Protein AF-A0A2N9EMF6-F1 (afdb_monomer_lite)

Organism: Fagus sylvatica (NCBI:txid28930)

Sequence (81 aa):
MAEIELKTAPADFRFPTTNQTRHCFTRYIEFHRCLAAKGEESGECERFSKYYRSLCPGSCESDIIGKSSQHVLKMVVNLWL

Structure (mmCIF, N/CA/C/O backbone):
data_AF-A0A2N9EMF6-F1
#
_entry.id   AF-A0A2N9EMF6-F1
#
loop_
_atom_site.group_PDB
_atom_site.id
_atom_site.type_symbol
_atom_site.label_atom_id
_atom_site.label_alt_id
_atom_site.label_comp_id
_atom_site.label_asym_id
_atom_site.label_entity_id
_atom_site.label_seq_id
_atom_site.pdbx_PDB_ins_code
_atom_site.Cartn_x
_atom_site.Cartn_y
_atom_site.Cartn_z
_atom_site.occupancy
_atom_site.B_iso_or_equiv
_atom_site.auth_seq_id
_atom_site.auth_comp_id
_atom_site.auth_asym_id
_atom_site.auth_atom_id
_atom_site.pdbx_PDB_model_num
ATOM 1 N N . MET A 1 1 ? 12.813 -8.359 28.581 1.00 39.81 1 MET A N 1
ATOM 2 C CA . MET A 1 1 ? 13.161 -8.897 27.250 1.00 39.81 1 MET A CA 1
ATOM 3 C C . MET A 1 1 ? 12.135 -8.367 26.266 1.00 39.81 1 MET A C 1
ATOM 5 O O . MET A 1 1 ? 10.976 -8.732 26.377 1.00 39.81 1 MET A O 1
ATOM 9 N N . ALA A 1 2 ? 12.507 -7.398 25.429 1.00 55.03 2 ALA A N 1
ATOM 10 C CA . ALA A 1 2 ? 11.622 -6.928 24.367 1.00 55.03 2 ALA A CA 1
ATOM 11 C C . ALA A 1 2 ? 11.687 -7.959 23.235 1.00 55.03 2 ALA A C 1
ATOM 13 O O . ALA A 1 2 ? 12.754 -8.179 22.665 1.00 55.03 2 ALA A O 1
ATOM 14 N N . GLU A 1 3 ? 10.580 -8.645 22.980 1.00 65.12 3 GLU A N 1
ATOM 15 C CA . GLU A 1 3 ? 10.453 -9.584 21.871 1.00 65.12 3 GLU A CA 1
ATOM 16 C C . GLU A 1 3 ? 10.383 -8.775 20.571 1.00 65.12 3 GLU A C 1
ATOM 18 O O . GLU A 1 3 ? 9.442 -8.014 20.346 1.00 65.12 3 GLU A O 1
ATOM 23 N N . ILE A 1 4 ? 11.431 -8.854 19.747 1.00 67.06 4 ILE A N 1
ATOM 24 C CA . ILE A 1 4 ? 11.465 -8.170 18.452 1.00 67.06 4 ILE A CA 1
ATOM 25 C C . ILE A 1 4 ? 10.616 -8.999 17.487 1.00 67.06 4 ILE A C 1
ATOM 27 O O . ILE A 1 4 ? 11.107 -9.913 16.828 1.00 67.06 4 ILE A O 1
ATOM 31 N N . GLU A 1 5 ? 9.322 -8.696 17.414 1.00 65.62 5 GLU A N 1
ATOM 32 C CA . GLU A 1 5 ? 8.444 -9.280 16.404 1.00 65.62 5 GLU A CA 1
ATOM 33 C C . GLU A 1 5 ? 8.777 -8.695 15.023 1.00 65.62 5 GLU A C 1
ATOM 35 O O . GLU A 1 5 ? 8.381 -7.580 14.673 1.00 65.62 5 GLU A O 1
ATOM 40 N N . LEU A 1 6 ? 9.493 -9.468 14.203 1.00 66.25 6 LEU A N 1
ATOM 41 C CA . LEU A 1 6 ? 9.736 -9.151 12.794 1.00 66.25 6 LEU A CA 1
ATOM 42 C C . LEU A 1 6 ? 8.450 -9.364 11.977 1.00 66.25 6 LEU A C 1
ATOM 44 O O . LEU A 1 6 ? 8.266 -10.384 11.316 1.00 66.25 6 LEU A O 1
ATOM 48 N N . LYS A 1 7 ? 7.537 -8.390 12.033 1.00 67.81 7 LYS A N 1
ATOM 49 C CA . LYS A 1 7 ? 6.314 -8.359 11.220 1.00 67.81 7 LYS A CA 1
ATOM 50 C C . LYS A 1 7 ? 6.548 -7.523 9.963 1.00 67.81 7 LYS A C 1
ATOM 52 O O . LYS A 1 7 ? 6.836 -6.333 10.042 1.00 67.81 7 LYS A O 1
ATOM 57 N N . THR A 1 8 ? 6.402 -8.154 8.801 1.00 77.12 8 THR A N 1
ATOM 58 C CA . THR A 1 8 ? 6.449 -7.502 7.483 1.00 77.12 8 THR A CA 1
ATOM 59 C C . THR A 1 8 ? 5.077 -7.545 6.806 1.00 77.12 8 THR A C 1
ATOM 61 O O . THR A 1 8 ? 4.123 -8.124 7.337 1.00 77.12 8 THR A O 1
ATOM 64 N N . ALA A 1 9 ? 4.951 -6.903 5.645 1.00 78.06 9 ALA A N 1
ATOM 65 C CA . ALA A 1 9 ? 3.740 -6.979 4.842 1.00 78.06 9 ALA A CA 1
ATOM 66 C C . ALA A 1 9 ? 3.440 -8.442 4.443 1.00 78.06 9 ALA A C 1
ATOM 68 O O . ALA A 1 9 ? 4.358 -9.168 4.054 1.00 78.06 9 ALA A O 1
ATOM 69 N N . PRO A 1 10 ? 2.177 -8.898 4.528 1.00 79.38 10 PRO A N 1
ATOM 70 C CA . PRO A 1 10 ? 1.814 -10.252 4.126 1.00 79.38 10 PRO A CA 1
ATOM 71 C C . PRO A 1 10 ? 2.007 -10.452 2.617 1.00 79.38 10 PRO A C 1
ATOM 73 O O . PRO A 1 10 ? 1.875 -9.510 1.831 1.00 79.38 10 PRO A O 1
ATOM 76 N N . ALA A 1 11 ? 2.272 -11.694 2.210 1.00 77.25 11 ALA A N 1
ATOM 77 C CA . ALA A 1 11 ? 2.334 -12.055 0.799 1.00 77.25 11 ALA A CA 1
ATOM 78 C C . ALA A 1 11 ? 0.969 -11.825 0.130 1.00 77.25 11 ALA A C 1
ATOM 80 O O . ALA A 1 11 ? -0.061 -12.302 0.608 1.00 77.25 11 ALA A O 1
ATOM 81 N N . ASP A 1 12 ? 0.965 -11.088 -0.980 1.00 80.56 12 ASP A N 1
ATOM 82 C CA . ASP A 1 12 ? -0.231 -10.819 -1.772 1.00 80.56 12 ASP A CA 1
ATOM 83 C C . ASP A 1 12 ? -0.196 -11.676 -3.038 1.00 80.56 12 ASP A C 1
ATOM 85 O O . ASP A 1 12 ? 0.533 -11.383 -3.987 1.00 80.56 12 ASP A O 1
ATOM 89 N N . PHE A 1 13 ? -0.988 -12.751 -3.054 1.00 81.06 13 PHE A N 1
ATOM 90 C CA . PHE A 1 13 ? -1.036 -13.705 -4.167 1.00 81.06 13 PHE A CA 1
ATOM 91 C C . PHE A 1 13 ? -1.495 -13.084 -5.495 1.00 81.06 13 PHE A C 1
ATOM 93 O O . PHE A 1 13 ? -1.301 -13.693 -6.545 1.00 81.06 13 PHE A O 1
ATOM 100 N N . ARG A 1 14 ? -2.058 -11.865 -5.486 1.00 81.69 14 ARG A N 1
ATOM 101 C CA . ARG A 1 14 ? -2.374 -11.115 -6.715 1.00 81.69 14 ARG A CA 1
ATOM 102 C C . ARG A 1 14 ? -1.119 -10.719 -7.492 1.00 81.69 14 ARG A C 1
ATOM 104 O O . ARG A 1 14 ? -1.199 -10.460 -8.691 1.00 81.69 14 ARG A O 1
ATOM 111 N N . PHE A 1 15 ? 0.032 -10.669 -6.823 1.00 79.12 15 PHE A N 1
ATOM 112 C CA . PHE A 1 15 ? 1.316 -10.293 -7.404 1.00 79.12 15 PHE A CA 1
ATOM 113 C C . PHE A 1 15 ? 2.324 -11.453 -7.266 1.00 79.12 15 PHE A C 1
ATOM 115 O O . PHE A 1 15 ? 3.253 -11.362 -6.465 1.00 79.12 15 PHE A O 1
ATOM 122 N N . PRO A 1 16 ? 2.184 -12.547 -8.049 1.00 80.94 16 PRO A N 1
ATOM 123 C CA . PRO A 1 16 ? 3.079 -13.710 -7.970 1.00 80.94 16 PRO A CA 1
ATOM 124 C C . PRO A 1 16 ? 4.471 -13.450 -8.572 1.00 80.94 16 PRO A C 1
ATOM 126 O O . PRO A 1 16 ? 5.364 -14.288 -8.482 1.00 80.94 16 PRO A O 1
ATOM 129 N N . THR A 1 17 ? 4.660 -12.309 -9.233 1.00 82.44 17 THR A N 1
ATOM 130 C CA . THR A 1 17 ? 5.910 -11.949 -9.902 1.00 82.44 17 THR A CA 1
ATOM 131 C C . THR A 1 17 ? 6.935 -11.394 -8.919 1.00 82.44 17 THR A C 1
ATOM 133 O O . THR A 1 17 ? 6.592 -10.610 -8.040 1.00 82.44 17 THR A O 1
ATOM 136 N N . THR A 1 18 ? 8.218 -11.673 -9.151 1.00 80.31 18 THR A N 1
ATOM 137 C CA . THR A 1 18 ? 9.334 -11.118 -8.361 1.00 80.31 18 THR A CA 1
ATOM 138 C C . THR A 1 18 ? 9.389 -9.584 -8.389 1.00 80.31 18 THR A C 1
ATOM 140 O O . THR A 1 18 ? 9.874 -8.962 -7.449 1.00 80.31 18 THR A O 1
ATOM 143 N N . ASN A 1 19 ? 8.866 -8.947 -9.442 1.00 80.25 19 ASN A N 1
ATOM 144 C CA . ASN A 1 19 ? 8.790 -7.491 -9.531 1.00 80.25 19 ASN A CA 1
ATOM 145 C C . ASN A 1 19 ? 7.664 -6.935 -8.630 1.00 80.25 19 ASN A C 1
ATOM 147 O O . ASN A 1 19 ? 6.481 -7.041 -8.958 1.00 80.25 19 ASN A O 1
ATOM 151 N N . GLN A 1 20 ? 8.046 -6.302 -7.515 1.00 78.06 20 GLN A N 1
ATOM 152 C CA . GLN A 1 20 ? 7.127 -5.748 -6.511 1.00 78.06 20 GLN A CA 1
ATOM 153 C C . GLN A 1 20 ? 6.670 -4.304 -6.795 1.00 78.06 20 GLN A C 1
ATOM 155 O O . GLN A 1 20 ? 5.932 -3.732 -5.994 1.00 78.06 20 GLN A O 1
ATOM 160 N N . THR A 1 21 ? 7.028 -3.697 -7.934 1.00 80.00 21 THR A N 1
ATOM 161 C CA . THR A 1 21 ? 6.678 -2.294 -8.235 1.00 80.00 21 THR A CA 1
ATOM 162 C C . THR A 1 21 ? 5.162 -2.062 -8.232 1.00 80.00 21 THR A C 1
ATOM 164 O O . THR A 1 21 ? 4.683 -1.081 -7.662 1.00 80.00 21 THR A O 1
ATOM 167 N N . ARG A 1 22 ? 4.374 -2.982 -8.813 1.00 79.00 22 ARG A N 1
ATOM 168 C CA . ARG A 1 22 ? 2.898 -2.896 -8.786 1.00 79.00 22 ARG A CA 1
ATOM 169 C C . ARG A 1 22 ? 2.321 -3.124 -7.389 1.00 79.00 22 ARG A C 1
ATOM 171 O O . ARG A 1 22 ? 1.325 -2.490 -7.036 1.00 79.00 22 ARG A O 1
ATOM 178 N N . HIS A 1 23 ? 2.945 -3.999 -6.603 1.00 83.75 23 HIS A N 1
ATOM 179 C CA . HIS A 1 23 ? 2.515 -4.283 -5.240 1.00 83.75 23 HIS A CA 1
ATOM 180 C C . HIS A 1 23 ? 2.742 -3.061 -4.341 1.00 83.75 23 HIS A C 1
ATOM 182 O O . HIS A 1 23 ? 1.799 -2.619 -3.685 1.00 83.75 23 HIS A O 1
ATOM 188 N N . CYS A 1 24 ? 3.925 -2.436 -4.401 1.00 83.31 24 CYS A N 1
ATOM 189 C CA . CYS A 1 24 ? 4.169 -1.183 -3.689 1.00 83.31 24 CYS A CA 1
ATOM 190 C C . CYS A 1 24 ? 3.148 -0.103 -4.086 1.00 83.31 24 CYS A C 1
ATOM 192 O O . CYS A 1 24 ? 2.499 0.479 -3.217 1.00 83.31 24 CYS A O 1
ATOM 194 N N . PHE A 1 25 ? 2.952 0.134 -5.388 1.00 81.62 25 PHE A N 1
ATOM 195 C CA . PHE A 1 25 ? 2.038 1.180 -5.858 1.00 81.62 25 PHE A CA 1
ATOM 196 C C . PHE A 1 25 ? 0.600 0.976 -5.359 1.00 81.62 25 PHE A C 1
ATOM 198 O O . PHE A 1 25 ? -0.067 1.926 -4.951 1.00 81.62 25 PHE A O 1
ATOM 205 N N . THR A 1 26 ? 0.135 -0.274 -5.333 1.00 83.00 26 THR A N 1
ATOM 206 C CA . THR A 1 26 ? -1.199 -0.614 -4.823 1.00 83.00 26 THR A CA 1
ATOM 207 C C . THR A 1 26 ? -1.329 -0.275 -3.337 1.00 83.00 26 THR A C 1
ATOM 209 O O . THR A 1 26 ? -2.303 0.361 -2.941 1.00 83.00 26 THR A O 1
ATOM 212 N N . ARG A 1 27 ? -0.327 -0.621 -2.516 1.00 85.19 27 ARG A N 1
ATOM 213 C CA . ARG A 1 27 ? -0.327 -0.314 -1.074 1.00 85.19 27 ARG A CA 1
ATOM 214 C C . ARG A 1 27 ? -0.207 1.179 -0.780 1.00 85.19 27 ARG A C 1
ATOM 216 O O . ARG A 1 27 ? -0.859 1.665 0.139 1.00 85.19 27 ARG A O 1
ATOM 223 N N . TYR A 1 28 ? 0.564 1.909 -1.584 1.00 82.38 28 TYR A N 1
ATOM 224 C CA . TYR A 1 28 ? 0.652 3.367 -1.506 1.00 82.38 28 TYR A CA 1
ATOM 225 C C . TYR A 1 28 ? -0.714 4.028 -1.751 1.00 82.38 28 TYR A C 1
ATOM 227 O O . TYR A 1 28 ? -1.152 4.871 -0.969 1.00 82.38 28 TYR A O 1
ATOM 235 N N . ILE A 1 29 ? -1.440 3.596 -2.790 1.00 84.19 29 ILE A N 1
ATOM 236 C CA . ILE A 1 29 ? -2.793 4.099 -3.066 1.00 84.19 29 ILE A CA 1
ATOM 237 C C . ILE A 1 29 ? -3.754 3.752 -1.927 1.00 84.19 29 ILE A C 1
ATOM 239 O O . ILE A 1 29 ? -4.545 4.603 -1.530 1.00 84.19 29 ILE A O 1
ATOM 243 N N . GLU A 1 30 ? -3.714 2.526 -1.402 1.00 85.69 30 GLU A N 1
ATOM 244 C CA . GLU A 1 30 ? -4.567 2.109 -0.280 1.00 85.69 30 GLU A CA 1
ATOM 245 C C . GLU A 1 30 ? -4.353 2.994 0.956 1.00 85.69 30 GLU A C 1
ATOM 247 O O . GLU A 1 30 ? -5.328 3.432 1.567 1.00 85.69 30 GLU A O 1
ATOM 252 N N . PHE A 1 31 ? -3.098 3.330 1.273 1.00 85.62 31 PHE A N 1
ATOM 253 C CA . PHE A 1 31 ? -2.766 4.250 2.359 1.00 85.62 31 PHE A CA 1
ATOM 254 C C . PHE A 1 31 ? -3.358 5.648 2.131 1.00 85.62 31 PHE A C 1
ATOM 256 O O . PHE A 1 31 ? -4.079 6.156 2.989 1.00 85.62 31 PHE A O 1
ATOM 263 N N . HIS A 1 32 ? -3.137 6.249 0.959 1.00 84.75 32 HIS A N 1
ATOM 264 C CA . HIS A 1 32 ? -3.655 7.590 0.668 1.00 84.75 32 HIS 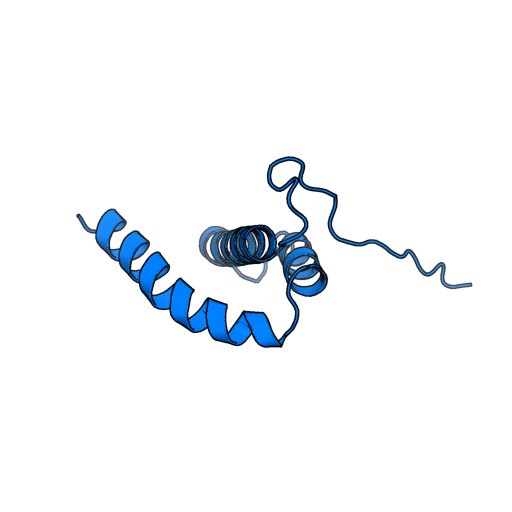A CA 1
ATOM 265 C C . HIS A 1 32 ? -5.182 7.641 0.542 1.00 84.75 32 HIS A C 1
ATOM 267 O O . HIS A 1 32 ? -5.798 8.625 0.942 1.00 84.75 32 HIS A O 1
ATOM 273 N N . ARG A 1 33 ? -5.817 6.572 0.049 1.00 85.06 33 ARG A N 1
ATOM 274 C CA . ARG A 1 33 ? -7.281 6.435 0.064 1.00 85.06 33 ARG A CA 1
ATOM 275 C C . ARG A 1 33 ? -7.823 6.350 1.483 1.00 85.06 33 ARG A C 1
ATOM 277 O O . ARG A 1 33 ? -8.850 6.955 1.765 1.00 85.06 33 ARG 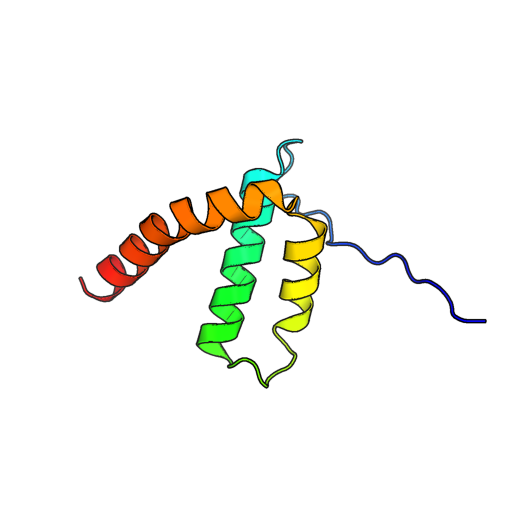A O 1
ATOM 284 N N . CYS A 1 34 ? -7.139 5.620 2.363 1.00 85.44 34 CYS A N 1
ATOM 285 C CA . CYS A 1 34 ? -7.506 5.543 3.771 1.00 85.44 34 CYS A CA 1
ATOM 286 C C . CYS A 1 34 ? -7.420 6.926 4.431 1.00 85.44 34 CYS A C 1
ATOM 288 O O . CYS A 1 34 ? -8.383 7.346 5.068 1.00 85.44 34 CYS A O 1
ATOM 290 N N . LEU A 1 35 ? -6.330 7.668 4.197 1.00 84.31 35 LEU A N 1
ATOM 291 C CA . LEU A 1 35 ? -6.177 9.036 4.700 1.00 84.31 35 LEU A CA 1
ATOM 292 C C . LEU A 1 35 ? -7.280 9.971 4.190 1.00 84.31 35 LEU A C 1
ATOM 294 O O . LEU A 1 35 ? -7.862 10.708 4.978 1.00 84.31 35 LEU A O 1
ATOM 298 N N . ALA A 1 36 ? -7.606 9.911 2.895 1.00 84.00 36 ALA A N 1
ATOM 299 C CA . ALA A 1 36 ? -8.653 10.744 2.305 1.00 84.00 36 ALA A CA 1
ATOM 300 C C . ALA A 1 36 ? -10.062 10.406 2.827 1.00 84.00 36 ALA A C 1
ATOM 302 O O . ALA A 1 36 ? -10.898 11.296 2.945 1.00 84.00 36 ALA A O 1
ATOM 303 N N . ALA A 1 37 ? -10.337 9.132 3.126 1.00 84.75 37 ALA A N 1
ATOM 304 C CA . ALA A 1 37 ? -11.653 8.684 3.578 1.00 84.75 37 ALA A CA 1
ATOM 305 C C . ALA A 1 37 ? -11.871 8.845 5.090 1.00 84.75 37 ALA A C 1
ATOM 307 O O . ALA A 1 37 ? -12.984 9.147 5.511 1.00 84.75 37 ALA A O 1
ATOM 308 N N . LYS A 1 38 ? -10.840 8.592 5.906 1.00 80.12 38 LYS A N 1
ATOM 309 C CA . LYS A 1 38 ? -10.957 8.516 7.373 1.00 80.12 38 LYS A CA 1
ATOM 310 C C . LYS A 1 38 ? -10.257 9.647 8.126 1.00 80.12 38 LYS A C 1
ATOM 312 O O . LYS A 1 38 ? -10.539 9.836 9.304 1.00 80.12 38 LYS A O 1
ATOM 317 N N . GLY A 1 39 ? -9.368 10.394 7.474 1.00 71.31 39 GLY A N 1
ATOM 318 C CA . GLY A 1 39 ? -8.505 11.372 8.133 1.00 71.31 39 GLY A CA 1
ATOM 319 C C . GLY A 1 39 ? -7.310 10.727 8.847 1.00 71.31 39 GLY A C 1
ATOM 320 O O . GLY A 1 39 ? -7.329 9.547 9.216 1.00 71.31 39 GLY A O 1
ATOM 321 N N . GLU A 1 40 ? -6.251 11.518 9.025 1.00 69.69 40 GLU A N 1
ATOM 322 C CA . GLU A 1 40 ? -4.961 11.105 9.609 1.00 69.69 40 GLU A CA 1
ATOM 323 C C . GLU A 1 40 ? -5.084 10.632 11.074 1.00 69.69 40 GLU A C 1
ATOM 325 O O . GLU A 1 40 ? -4.312 9.794 11.532 1.00 69.69 40 GLU A O 1
ATOM 330 N N . GLU A 1 41 ? -6.134 11.078 11.766 1.00 63.88 41 GLU A N 1
ATOM 331 C CA . GLU A 1 41 ? -6.378 10.888 13.203 1.00 63.88 41 GLU A CA 1
ATOM 332 C C . GLU A 1 41 ? -6.890 9.487 13.589 1.00 63.88 41 GLU A C 1
ATOM 334 O O . GLU A 1 41 ? -6.931 9.135 14.765 1.00 63.88 41 GLU A O 1
ATOM 339 N N . SER A 1 42 ? -7.319 8.669 12.621 1.00 63.16 42 SER A N 1
ATOM 340 C CA . SER A 1 42 ? -8.019 7.411 12.929 1.00 63.16 42 SER A CA 1
ATOM 341 C C . SER A 1 42 ? -7.098 6.268 13.375 1.00 63.16 42 SER A C 1
ATOM 343 O O . SER A 1 42 ? -7.590 5.264 13.885 1.00 63.16 42 SER A O 1
ATOM 345 N N . GLY A 1 43 ? -5.777 6.352 13.159 1.00 73.56 43 GLY A N 1
ATOM 346 C CA . GLY A 1 43 ? -4.822 5.257 13.425 1.00 73.56 43 GLY A CA 1
ATOM 347 C C . GLY A 1 43 ? -5.038 3.991 12.569 1.00 73.56 43 GLY A C 1
ATOM 348 O O . GLY A 1 43 ? -4.122 3.196 12.365 1.00 73.56 43 GLY A O 1
ATOM 349 N N . GLU A 1 44 ? -6.217 3.826 11.966 1.00 77.25 44 GLU A N 1
ATOM 350 C CA . GLU A 1 44 ? -6.586 2.706 11.101 1.00 77.25 44 GLU A CA 1
ATOM 351 C C . GLU A 1 44 ? -5.727 2.650 9.828 1.00 77.25 44 GLU A C 1
ATOM 353 O O . GLU A 1 44 ? -5.472 1.572 9.283 1.00 77.25 44 GLU A O 1
ATOM 358 N N . CYS A 1 45 ? -5.218 3.800 9.378 1.00 83.12 45 CYS A N 1
ATOM 359 C CA . CYS A 1 45 ? -4.352 3.894 8.206 1.00 83.12 45 CYS A CA 1
ATOM 360 C C . CYS A 1 45 ? -2.882 3.536 8.494 1.00 83.12 45 CYS A C 1
ATOM 362 O O . CYS A 1 45 ? -2.113 3.296 7.561 1.00 83.12 45 CYS A O 1
ATOM 364 N N . GLU A 1 46 ? -2.478 3.423 9.766 1.00 83.75 46 GLU A N 1
ATOM 365 C CA . GLU A 1 46 ? -1.096 3.115 10.162 1.00 83.75 46 GLU A CA 1
ATOM 366 C C . GLU A 1 46 ? -0.662 1.714 9.702 1.00 83.75 46 GLU A C 1
ATOM 368 O O . GLU A 1 46 ? 0.492 1.477 9.344 1.00 83.75 46 GLU A O 1
ATOM 373 N N . ARG A 1 47 ? -1.602 0.766 9.625 1.00 81.31 47 ARG A N 1
ATOM 374 C CA . ARG A 1 47 ? -1.323 -0.572 9.090 1.00 81.31 47 ARG A CA 1
ATOM 375 C C . ARG A 1 47 ? -0.890 -0.516 7.623 1.00 81.31 47 ARG A C 1
ATOM 377 O O . ARG A 1 47 ? 0.064 -1.193 7.239 1.00 81.31 47 ARG A O 1
ATOM 384 N N . PHE A 1 48 ? -1.559 0.305 6.814 1.00 81.94 48 PHE A N 1
ATOM 385 C CA . PHE A 1 48 ? -1.182 0.515 5.415 1.00 81.94 48 PHE A CA 1
ATOM 386 C C . PHE A 1 48 ? 0.133 1.287 5.300 1.00 81.94 48 PHE A C 1
ATOM 388 O O . PHE A 1 48 ? 0.915 1.013 4.38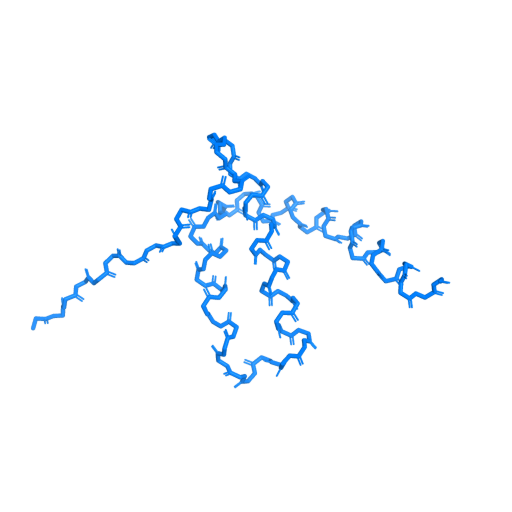7 1.00 81.94 48 PHE A O 1
ATOM 395 N N . SER A 1 49 ? 0.414 2.178 6.262 1.00 82.38 49 SER A N 1
ATOM 396 C CA . SER A 1 49 ? 1.671 2.926 6.311 1.00 82.38 49 SER A CA 1
ATOM 397 C C . SER A 1 49 ? 2.885 2.005 6.473 1.00 82.38 49 SER A C 1
ATOM 399 O O . SER A 1 49 ? 3.863 2.099 5.731 1.00 82.38 49 SER A O 1
ATOM 401 N N . LYS A 1 50 ? 2.780 1.028 7.380 1.00 84.62 50 LYS A N 1
ATOM 402 C CA . LYS A 1 50 ? 3.809 0.001 7.592 1.00 84.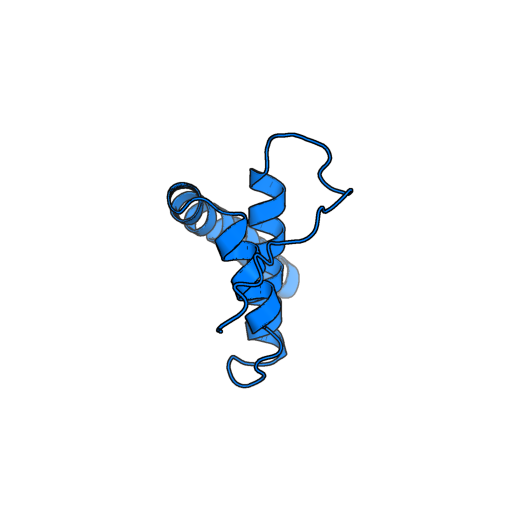62 50 LYS A CA 1
ATOM 403 C C . LYS A 1 50 ? 4.026 -0.838 6.334 1.00 84.62 50 LYS A C 1
ATOM 405 O O . LYS A 1 50 ? 5.165 -1.063 5.942 1.00 84.62 50 LYS A O 1
ATOM 410 N N . TYR A 1 51 ? 2.953 -1.242 5.655 1.00 84.38 51 TYR A N 1
ATOM 411 C CA . TYR A 1 51 ? 3.057 -2.090 4.465 1.00 84.38 51 TYR A CA 1
ATOM 412 C C . TYR A 1 51 ? 3.718 -1.402 3.272 1.00 84.38 51 TYR A C 1
ATOM 414 O O . TYR A 1 51 ? 4.579 -2.018 2.643 1.00 84.38 51 TYR A O 1
ATOM 422 N N . TYR A 1 52 ? 3.366 -0.149 2.958 1.00 80.75 52 TYR A N 1
ATOM 423 C CA . TYR A 1 52 ? 4.016 0.538 1.835 1.00 80.75 52 TYR A CA 1
ATOM 424 C C . TYR A 1 52 ? 5.506 0.783 2.125 1.00 80.75 52 TYR A C 1
ATOM 426 O O . TYR A 1 52 ? 6.327 0.585 1.233 1.00 80.75 52 TYR A O 1
ATOM 434 N N . ARG A 1 53 ? 5.868 1.125 3.373 1.00 82.12 53 ARG A N 1
ATOM 435 C CA . ARG A 1 53 ? 7.265 1.351 3.789 1.00 82.12 53 ARG A CA 1
ATOM 436 C C . ARG A 1 53 ? 8.115 0.085 3.737 1.00 82.12 53 ARG A C 1
ATOM 438 O O . ARG A 1 53 ? 9.294 0.163 3.423 1.00 82.12 53 ARG A O 1
ATOM 445 N N . SER A 1 54 ? 7.533 -1.078 4.033 1.00 83.88 54 SER A N 1
ATOM 446 C CA . SER A 1 54 ? 8.241 -2.361 3.930 1.00 83.88 54 SER A CA 1
ATOM 447 C C . SER A 1 54 ? 8.401 -2.852 2.488 1.00 83.88 54 SER A C 1
ATOM 449 O O . SER A 1 54 ? 9.335 -3.597 2.207 1.00 83.88 54 SER A O 1
ATOM 451 N N . LEU A 1 55 ? 7.486 -2.482 1.584 1.00 80.81 55 LEU A N 1
ATOM 452 C CA . LEU A 1 55 ? 7.461 -2.979 0.203 1.00 80.81 55 LEU A CA 1
ATOM 453 C C . LEU A 1 55 ? 8.168 -2.062 -0.798 1.00 80.81 55 LEU A C 1
ATOM 455 O O . LEU A 1 55 ? 8.655 -2.556 -1.815 1.00 80.81 55 LEU A O 1
ATOM 459 N N . CYS A 1 56 ? 8.199 -0.749 -0.556 1.00 79.31 56 CYS A N 1
ATOM 460 C CA . CYS A 1 56 ? 8.832 0.189 -1.473 1.00 79.31 56 CYS A CA 1
ATOM 461 C C . CYS A 1 56 ? 10.264 0.535 -1.056 1.00 79.31 56 CYS A C 1
ATOM 463 O O . CYS A 1 56 ? 10.460 1.084 0.027 1.00 79.31 56 CYS A O 1
ATOM 465 N N . PRO A 1 57 ? 11.268 0.310 -1.921 1.00 75.75 57 PRO A N 1
ATOM 466 C CA . PRO A 1 57 ? 12.564 0.946 -1.742 1.00 75.75 57 PRO A CA 1
ATOM 467 C C . PRO A 1 57 ? 12.410 2.463 -1.943 1.00 75.75 57 PRO A C 1
ATOM 469 O O . PRO A 1 57 ? 11.663 2.896 -2.821 1.00 75.75 57 PRO A O 1
ATOM 472 N N . GLY A 1 58 ? 13.127 3.278 -1.161 1.00 66.62 58 GLY A N 1
ATOM 473 C CA . GLY A 1 58 ? 13.002 4.748 -1.193 1.00 66.62 58 GLY A CA 1
ATOM 474 C C . GLY A 1 58 ? 13.263 5.389 -2.567 1.00 66.62 58 GLY A C 1
ATOM 475 O O . GLY A 1 58 ? 12.799 6.492 -2.828 1.00 66.62 58 GLY A O 1
ATOM 476 N N . SER A 1 59 ? 13.933 4.682 -3.482 1.00 59.72 59 SER A N 1
ATOM 477 C CA . SER A 1 59 ? 14.120 5.092 -4.880 1.00 59.72 59 SER A CA 1
ATOM 478 C C . SER A 1 59 ? 12.867 4.950 -5.755 1.00 59.72 59 SER A C 1
ATOM 480 O O . SER A 1 59 ? 12.725 5.672 -6.735 1.00 59.72 59 SER A O 1
ATOM 482 N N . CYS A 1 60 ? 11.937 4.048 -5.424 1.00 52.88 60 CYS A N 1
ATOM 483 C CA . CYS A 1 60 ? 10.664 3.925 -6.138 1.00 52.88 60 CYS A CA 1
ATOM 484 C C . CYS A 1 60 ? 9.642 4.985 -5.700 1.00 52.88 60 CYS A C 1
ATOM 486 O O . CYS A 1 60 ? 8.696 5.247 -6.439 1.00 52.88 60 CYS A O 1
ATOM 488 N N . GLU A 1 61 ? 9.817 5.614 -4.534 1.00 53.12 61 GLU A N 1
ATOM 489 C CA . GLU A 1 61 ? 8.909 6.657 -4.038 1.00 53.12 61 GLU A CA 1
ATOM 490 C C . GLU A 1 61 ? 8.902 7.890 -4.960 1.00 53.12 61 GLU A C 1
ATOM 492 O O . GLU A 1 61 ? 7.838 8.427 -5.276 1.00 53.12 61 GLU A O 1
ATOM 497 N N . SER A 1 62 ? 10.063 8.263 -5.509 1.00 52.06 62 SER A N 1
ATOM 498 C CA . SER A 1 62 ? 10.181 9.337 -6.505 1.00 52.06 62 SER A CA 1
ATOM 499 C C . SER A 1 62 ? 9.445 9.037 -7.818 1.00 52.06 62 SER A C 1
ATOM 501 O O . SER A 1 62 ? 8.812 9.931 -8.382 1.00 52.06 62 SER A O 1
ATOM 503 N N . ASP A 1 63 ? 9.436 7.781 -8.280 1.00 56.41 63 ASP A N 1
ATOM 504 C CA . ASP A 1 63 ? 8.674 7.377 -9.474 1.00 56.41 63 ASP A CA 1
ATOM 505 C C . ASP A 1 63 ? 7.162 7.327 -9.203 1.00 56.41 63 ASP A C 1
ATOM 507 O O . ASP A 1 63 ? 6.340 7.561 -10.099 1.00 56.41 63 ASP A O 1
ATOM 511 N N . ILE A 1 64 ? 6.776 7.031 -7.958 1.00 60.28 64 ILE A N 1
ATOM 512 C CA . ILE A 1 64 ? 5.381 7.011 -7.519 1.00 60.28 64 ILE A CA 1
ATOM 513 C C . ILE A 1 64 ? 4.797 8.419 -7.505 1.00 60.28 64 ILE A C 1
ATOM 515 O O . ILE A 1 64 ? 3.664 8.556 -7.944 1.00 60.28 64 ILE A O 1
ATOM 519 N N . ILE A 1 65 ? 5.535 9.460 -7.109 1.00 58.59 65 ILE A N 1
ATOM 520 C CA . ILE A 1 65 ? 5.057 10.856 -7.193 1.00 58.59 65 ILE A CA 1
ATOM 521 C C . ILE A 1 65 ? 4.794 11.257 -8.659 1.00 58.59 65 ILE A C 1
ATOM 523 O O . ILE A 1 65 ? 3.771 11.870 -8.973 1.00 58.59 65 ILE A O 1
ATOM 527 N N . GLY A 1 66 ? 5.658 10.831 -9.588 1.00 55.75 66 GLY A N 1
ATOM 528 C CA . GLY A 1 66 ? 5.466 11.060 -11.026 1.00 55.75 66 GLY A CA 1
ATOM 529 C C . GLY A 1 66 ? 4.262 10.310 -11.618 1.00 55.75 66 GLY A C 1
ATOM 530 O O . GLY A 1 66 ? 3.511 10.863 -12.426 1.00 55.75 66 GLY A O 1
ATOM 531 N N . LYS A 1 67 ? 4.025 9.057 -11.200 1.00 56.84 67 LYS A N 1
ATOM 532 C CA . LYS A 1 67 ? 2.872 8.246 -11.646 1.00 56.84 67 LYS A CA 1
ATOM 533 C C . LYS A 1 67 ? 1.569 8.590 -10.920 1.00 56.84 67 LYS A C 1
ATOM 535 O O . LYS A 1 67 ? 0.503 8.501 -11.534 1.00 56.84 67 LYS A O 1
ATOM 540 N N . SER A 1 68 ? 1.627 8.979 -9.646 1.00 54.09 68 SER A N 1
ATOM 541 C CA . SER A 1 68 ? 0.469 9.392 -8.852 1.00 54.09 68 SER A CA 1
ATOM 542 C C . SER A 1 68 ? -0.118 10.664 -9.434 1.00 54.09 68 SER A C 1
ATOM 544 O O . SER A 1 68 ? -1.323 10.702 -9.605 1.00 54.09 68 SER A O 1
ATOM 546 N N . SER A 1 69 ? 0.692 11.622 -9.896 1.00 51.75 69 SER A N 1
ATOM 547 C CA . SER A 1 69 ? 0.180 12.797 -10.609 1.00 51.75 69 SER A CA 1
ATOM 548 C C . SER A 1 69 ? -0.702 12.410 -11.805 1.00 51.75 69 SER A C 1
ATOM 550 O O . SER A 1 69 ? -1.810 12.909 -11.923 1.00 51.75 69 SER A O 1
ATOM 552 N N . GLN A 1 70 ? -0.311 11.43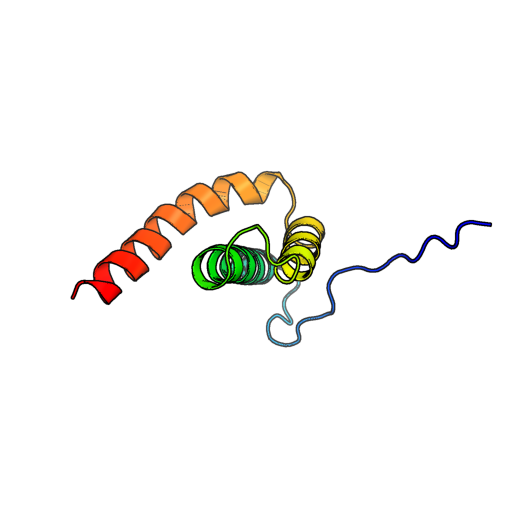6 -12.638 1.00 51.53 70 GLN A N 1
ATOM 553 C CA . GLN A 1 70 ? -1.152 10.993 -13.766 1.00 51.53 70 GLN A CA 1
ATOM 554 C C . GLN A 1 70 ? -2.378 10.168 -13.351 1.00 51.53 70 GLN A C 1
ATOM 556 O O . GLN A 1 70 ? -3.423 10.270 -13.990 1.00 51.53 70 GLN A O 1
ATOM 561 N N . HIS A 1 71 ? -2.275 9.322 -12.322 1.00 54.28 71 HIS A N 1
ATOM 562 C CA . HIS A 1 71 ? -3.388 8.464 -11.897 1.00 54.28 71 HIS A CA 1
ATOM 563 C C . HIS A 1 71 ? -4.382 9.184 -10.974 1.00 54.28 71 HIS A C 1
ATOM 565 O O . HIS A 1 71 ? -5.579 8.956 -11.095 1.00 54.28 71 HIS A O 1
ATOM 571 N N . VAL A 1 72 ? -3.906 10.078 -10.104 1.00 53.38 72 VAL A N 1
ATOM 572 C CA . VAL A 1 72 ? -4.712 11.026 -9.321 1.00 53.38 72 VAL A CA 1
ATOM 573 C C . VAL A 1 72 ? -5.370 12.015 -10.267 1.00 53.38 72 VAL A C 1
ATOM 575 O O . VAL A 1 72 ? -6.569 12.195 -10.150 1.00 53.38 72 VAL A O 1
ATOM 578 N N . LEU A 1 73 ? -4.668 12.558 -11.272 1.00 47.16 73 LEU A N 1
ATOM 579 C CA . LEU A 1 73 ? -5.315 13.376 -12.303 1.00 47.16 73 LEU A CA 1
ATOM 580 C C . LEU A 1 73 ? -6.390 12.574 -13.048 1.00 47.16 73 LEU A C 1
ATOM 582 O O . LEU A 1 73 ? -7.484 13.081 -13.227 1.00 47.16 73 LEU A O 1
ATOM 586 N N . LYS A 1 74 ? -6.158 11.300 -13.395 1.00 51.56 74 LYS A N 1
ATOM 587 C CA . LYS A 1 74 ? -7.206 10.433 -13.972 1.00 51.56 74 LYS A CA 1
ATOM 588 C C . LYS A 1 74 ? -8.359 10.133 -13.012 1.00 51.56 74 LYS A C 1
ATOM 590 O O . LYS A 1 74 ? -9.488 10.046 -13.471 1.00 51.56 74 LYS A O 1
ATOM 595 N N . MET A 1 75 ? -8.106 9.946 -11.717 1.00 46.25 75 MET A N 1
ATOM 596 C CA . MET A 1 75 ? -9.159 9.725 -10.718 1.00 46.25 75 MET A CA 1
ATOM 597 C C . MET A 1 75 ? -9.963 10.995 -10.460 1.00 46.25 75 MET A C 1
ATOM 599 O O . MET A 1 75 ? -11.177 10.913 -1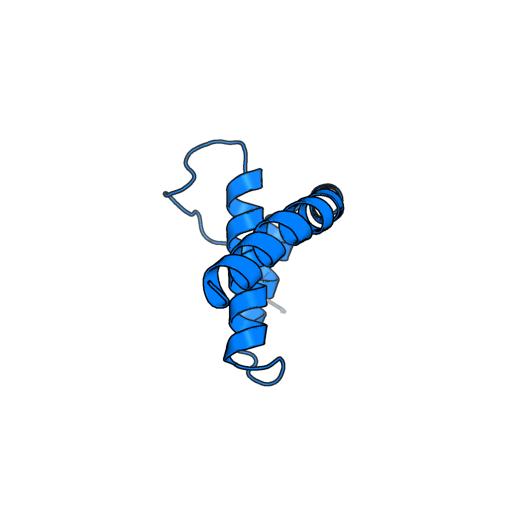0.414 1.00 46.25 75 MET A O 1
ATOM 603 N N . VAL A 1 76 ? -9.311 12.151 -10.342 1.00 42.59 76 VAL A N 1
ATOM 604 C CA . VAL A 1 76 ? -9.963 13.457 -10.198 1.00 42.59 76 VAL A CA 1
ATOM 605 C C . VAL A 1 76 ? -10.753 13.786 -11.462 1.00 42.59 76 VAL A C 1
ATOM 607 O O . VAL A 1 76 ? -11.909 14.161 -11.353 1.00 42.59 76 VAL A O 1
ATOM 610 N N . VAL A 1 77 ? -10.187 13.566 -12.654 1.00 47.25 77 VAL A N 1
ATOM 611 C CA . VAL A 1 77 ? -10.880 13.791 -13.934 1.00 47.25 77 VAL A CA 1
ATOM 612 C C . VAL A 1 77 ? -12.066 12.837 -14.107 1.00 47.25 77 VAL A C 1
ATOM 614 O O . VAL A 1 77 ? -13.138 13.311 -14.440 1.00 47.25 77 VAL A O 1
ATOM 617 N N . ASN A 1 78 ? -11.938 11.535 -13.823 1.00 49.28 78 ASN A N 1
ATOM 618 C CA . ASN A 1 78 ? -13.063 10.582 -13.912 1.00 49.28 78 ASN A CA 1
ATOM 619 C C . ASN A 1 78 ? -14.084 10.692 -12.766 1.00 49.28 78 ASN A C 1
ATOM 621 O O . ASN A 1 78 ? -15.106 10.020 -12.810 1.00 49.28 78 ASN A O 1
ATOM 625 N N . LEU A 1 79 ? -13.797 11.455 -11.711 1.00 38.50 79 LEU A N 1
ATOM 626 C CA . LEU A 1 79 ? -14.765 11.753 -10.649 1.00 38.50 79 LEU A CA 1
ATOM 627 C C . LEU A 1 79 ? -15.483 13.094 -10.903 1.00 38.50 79 LEU A C 1
ATOM 629 O O . LEU A 1 79 ? -16.406 13.437 -10.169 1.00 38.50 79 LEU A O 1
ATOM 633 N N . TRP A 1 80 ? -15.056 13.846 -11.925 1.00 32.62 80 TRP A N 1
ATOM 634 C CA . TRP A 1 80 ? -15.622 15.133 -12.354 1.00 32.62 80 TRP A CA 1
ATOM 635 C C . TRP A 1 80 ? -16.155 15.121 -13.804 1.00 32.62 80 TRP A C 1
ATOM 637 O O . TRP A 1 80 ? -16.570 16.165 -14.307 1.00 32.62 80 TRP A O 1
ATOM 647 N N . LEU A 1 81 ? -16.150 13.952 -14.455 1.00 36.16 81 LEU A N 1
ATOM 648 C CA . LEU A 1 81 ? -16.803 13.620 -15.730 1.00 36.16 81 LEU A CA 1
ATOM 649 C C . LEU A 1 81 ? -17.814 12.502 -15.473 1.00 36.16 81 LEU A C 1
ATOM 651 O O . LEU A 1 81 ? -18.914 12.573 -16.060 1.00 36.16 81 LEU A O 1
#

pLDDT: mean 70.08, std 14.81, range [32.62, 85.69]

InterPro domains:
  IPR003213 Cytochrome c oxidase, subunit VIb [PTHR46281] (1-59)
  IPR036549 Cytochrome c oxidase subunit 6B/Cytochrome c oxidase assembly factor 6-like superfamily [G3DSA:1.10.10.140] (1-70)
  IPR036549 Cytochrome c oxidase subunit 6B/Cytochrome c oxidase assembly factor 6-like superfamily [SSF47694] (4-59)
  IPR048280 Cytochrome oxidase c subunit VIb-like [PF02297] (14-59)

Foldseek 3Di:
DDDPPPDAADDDPVPPDPDCLVVLLVLVVVLVVCCVPPNPPPCPSVVSVRHSVRRDDPVSVVVSVVVCVVVVCVVVVVVVD

Radius of gyration: 14.67 Å; chains: 1; bounding box: 31×29×43 Å

Secondary structure (DSSP, 8-state):
--------PPP-TT--SS--HHHHHHHHHHHHHHHHHH-GGGSTTHHHHHHHHHHS-HHHHHHHHHHHHHHHHHHHHHT--